Protein AF-A0A9P4SG68-F1 (afdb_monomer)

pLDDT: mean 75.26, std 18.08, range [34.88, 97.06]

InterPro domains:
  IPR011047 Quinoprotein alcohol dehydrogenase-like superfamily [SSF50998] (12-124)

Solvent-accessible surface area (backbone atoms only — not comparable to full-atom values): 9051 Å² total; per-residue (Å²): 120,71,68,62,58,51,53,52,52,52,51,50,53,52,53,51,50,58,58,58,70,62,64,68,50,87,80,75,53,98,64,52,94,26,97,81,53,73,71,63,69,83,83,87,82,89,75,52,69,74,47,64,78,33,91,80,53,70,86,89,66,86,83,87,73,60,96,84,54,46,66,62,55,80,71,44,77,46,70,45,97,88,68,53,45,36,32,41,43,51,35,58,51,31,36,41,35,36,25,36,62,87,73,60,44,80,76,47,73,44,79,79,48,79,55,66,66,61,86,78,42,97,52,62,89,46,64,88,76,51,73,67,82,59,99,79,85,73,136

Radius of gyration: 23.52 Å; Cα contacts (8 Å, |Δi|>4): 127; chains: 1; bounding box: 44×77×43 Å

Nearest PDB structures (foldseek):
  5wg6-assembly2_D  TM=7.914E-01  e=1.145E-01  Homo sapiens
  5h3u-assembly2_B  TM=9.345E-01  e=4.536E-01  Homo sapiens
  6n8p-assembly1_A  TM=8.217E-01  e=6.202E-01  Homo sapiens
  6n8s-assembly1_A  TM=7.152E-01  e=6.202E-01  Homo sapiens
  7adp-assembly1_A  TM=6.725E-01  e=7.965E-01  Homo sapiens

Foldseek 3Di:
DVVVVVVVVVVVVVVVVVVVVCPCPPVVDPADPDPVNPVDPDDDPVDDPVCVPDPNDDDQDDDDDDPPKDFLDDWDWDQDPVRFIWIWTQILQQKIFIAGPRRRHTPDMDRPDGRDDLVPAPCVPCPVPDRPPDPDDDD

Secondary structure (DSSP, 8-state):
-HHHHHHHHHHHHHHHHHHHHTTS-GGGS---SSTT-SS---S--S--HHHHTSTT----------TT----SPPEEEE-TTS-EEEEEE-TTSEEEEEETTT--EEEEEE-SSPP-GGG-TTTTTTTT--TTS--S--

Sequence (139 aa):
MAPLLSLISQALALAALVRGAASTSLSDSWRDADVGQSGYVGGGHGLDPAVVDSAQFKELWASHFGKTEKHYAKPLVYTLSAGQQVLFLASTANIIRTIDAKTGELLNYRQVAEPFPLAEVYCTGIAEWVHQTTLGCIY

Mean predicted aligned error: 14.31 Å

Organism: NCBI:txid1346257

Structure (mmCIF, N/CA/C/O backbone):
data_AF-A0A9P4SG68-F1
#
_entry.id   AF-A0A9P4SG68-F1
#
loop_
_atom_site.group_PDB
_atom_site.id
_atom_site.type_symbol
_atom_site.label_atom_id
_atom_site.label_alt_id
_atom_site.label_comp_id
_atom_site.label_asym_id
_atom_site.label_entity_id
_atom_site.label_seq_id
_atom_site.pdbx_PDB_ins_code
_atom_site.Cartn_x
_atom_site.Cartn_y
_atom_site.Cartn_z
_atom_site.occupancy
_atom_site.B_iso_or_equiv
_atom_site.auth_seq_id
_atom_site.auth_comp_id
_atom_site.auth_asym_id
_atom_site.auth_atom_id
_atom_site.pdbx_PDB_model_num
ATOM 1 N N . MET A 1 1 ? 5.317 63.977 -16.754 1.00 57.62 1 MET A N 1
ATOM 2 C CA . MET A 1 1 ? 4.245 62.953 -16.663 1.00 57.62 1 MET A CA 1
ATOM 3 C C . MET A 1 1 ? 4.709 61.535 -17.021 1.00 57.62 1 MET A C 1
ATOM 5 O O . MET A 1 1 ? 4.209 60.603 -16.412 1.00 57.62 1 MET A O 1
ATOM 9 N N . ALA A 1 2 ? 5.696 61.344 -17.909 1.00 57.84 2 ALA A N 1
ATOM 10 C CA . ALA A 1 2 ? 6.239 60.021 -18.264 1.00 57.84 2 ALA A CA 1
ATOM 11 C C . ALA A 1 2 ? 6.877 59.166 -17.128 1.00 57.84 2 ALA A C 1
ATOM 13 O O . ALA A 1 2 ? 6.702 57.949 -17.163 1.00 57.84 2 ALA A O 1
ATOM 14 N N . PRO A 1 3 ? 7.573 59.717 -16.106 1.00 62.84 3 PRO A N 1
ATOM 15 C CA . PRO A 1 3 ? 8.258 58.868 -15.122 1.00 62.84 3 PRO A CA 1
ATOM 16 C C . PRO A 1 3 ? 7.300 58.218 -14.111 1.00 62.84 3 PRO A C 1
ATOM 18 O O . PRO A 1 3 ? 7.554 57.110 -13.653 1.00 62.84 3 PRO A O 1
ATOM 21 N N . LEU A 1 4 ? 6.164 58.860 -13.810 1.00 63.41 4 LEU A N 1
ATOM 22 C CA . LEU A 1 4 ? 5.191 58.348 -12.838 1.00 63.41 4 LEU A CA 1
ATOM 23 C C . LEU A 1 4 ? 4.459 57.098 -13.364 1.00 63.41 4 LEU A C 1
ATOM 25 O O . LEU A 1 4 ? 4.262 56.136 -12.631 1.00 63.41 4 LEU A O 1
ATOM 29 N N . LEU A 1 5 ? 4.122 57.085 -14.659 1.00 65.06 5 LEU A N 1
ATOM 30 C CA . LEU A 1 5 ? 3.483 55.948 -15.336 1.00 65.06 5 LEU A CA 1
ATOM 31 C C . LEU A 1 5 ? 4.418 54.729 -15.448 1.00 65.06 5 LEU A C 1
ATOM 33 O O . LEU A 1 5 ? 3.962 53.587 -15.362 1.00 65.06 5 LEU A O 1
ATOM 37 N N . SER A 1 6 ? 5.727 54.969 -15.584 1.00 71.31 6 SER A N 1
ATOM 38 C CA . SER A 1 6 ? 6.750 53.916 -15.594 1.00 71.31 6 SER A CA 1
ATOM 39 C C . SER A 1 6 ? 6.894 53.242 -14.225 1.00 71.31 6 SER A C 1
ATOM 41 O O . SER A 1 6 ? 6.904 52.013 -14.153 1.00 71.31 6 SER A O 1
ATOM 43 N N . LEU A 1 7 ? 6.915 54.015 -13.130 1.00 72.38 7 LEU A N 1
ATOM 44 C CA . LEU A 1 7 ? 6.954 53.452 -11.774 1.00 72.38 7 LEU A CA 1
ATOM 45 C C . LEU A 1 7 ? 5.706 52.623 -11.447 1.00 72.38 7 LEU A C 1
ATOM 47 O O . LEU A 1 7 ? 5.826 51.550 -10.861 1.00 72.38 7 LEU A O 1
ATOM 51 N N . ILE A 1 8 ? 4.519 53.084 -11.852 1.00 75.12 8 ILE A N 1
ATOM 52 C CA . ILE A 1 8 ? 3.264 52.350 -11.618 1.00 75.12 8 ILE A CA 1
ATOM 53 C C . ILE A 1 8 ? 3.263 51.019 -12.381 1.00 75.12 8 ILE A C 1
ATOM 55 O O . ILE A 1 8 ? 2.876 49.993 -11.824 1.00 75.12 8 ILE A O 1
ATOM 59 N N . SER A 1 9 ? 3.751 51.010 -13.625 1.00 72.00 9 SER A N 1
ATOM 60 C CA . SER A 1 9 ? 3.835 49.791 -14.441 1.00 72.00 9 SER A CA 1
ATOM 61 C C . SER A 1 9 ? 4.833 48.779 -13.866 1.00 72.00 9 SER A C 1
ATOM 63 O O . SER A 1 9 ? 4.540 47.586 -13.813 1.00 72.00 9 SER A O 1
ATOM 65 N N . GLN A 1 10 ? 5.983 49.249 -13.368 1.00 72.19 10 GLN A N 1
ATOM 66 C CA . GLN A 1 10 ? 6.975 48.403 -12.695 1.00 72.19 10 GLN A CA 1
ATOM 67 C C . GLN A 1 10 ? 6.450 47.845 -11.363 1.00 72.19 10 GLN A C 1
ATOM 69 O O . GLN A 1 10 ? 6.659 46.669 -11.067 1.00 72.19 10 GLN A O 1
ATOM 74 N N . ALA A 1 11 ? 5.712 48.645 -10.589 1.00 72.62 11 ALA A N 1
ATOM 75 C CA . ALA A 1 11 ? 5.085 48.198 -9.347 1.00 72.62 11 ALA A CA 1
ATOM 76 C C . ALA A 1 11 ? 3.992 47.144 -9.594 1.00 72.62 11 ALA A C 1
ATOM 78 O O . ALA A 1 11 ? 3.916 46.155 -8.864 1.00 72.62 11 ALA A O 1
ATOM 79 N N . LEU A 1 12 ? 3.180 47.309 -10.646 1.00 71.38 12 LEU A N 1
ATOM 80 C CA . LEU A 1 12 ? 2.180 46.312 -11.042 1.00 71.38 12 LEU A CA 1
ATOM 81 C C . LEU A 1 12 ? 2.826 45.005 -11.515 1.00 71.38 12 LEU A C 1
ATOM 83 O O . LEU A 1 12 ? 2.364 43.930 -11.134 1.00 71.38 12 LEU A O 1
ATOM 87 N N . ALA A 1 13 ? 3.904 45.085 -12.300 1.00 67.62 13 ALA A N 1
ATOM 88 C CA . ALA A 1 13 ? 4.647 43.912 -12.754 1.00 67.62 13 ALA A CA 1
ATOM 89 C C . ALA A 1 13 ? 5.265 43.138 -11.576 1.00 67.62 13 ALA A C 1
ATOM 91 O O . ALA A 1 13 ? 5.167 41.913 -11.523 1.00 67.62 13 ALA A O 1
ATOM 92 N N . LEU A 1 14 ? 5.824 43.846 -10.589 1.00 67.06 14 LEU A N 1
ATOM 93 C CA . LEU A 1 14 ? 6.382 43.233 -9.384 1.00 67.06 14 LEU A CA 1
ATOM 94 C C . LEU A 1 14 ? 5.290 42.603 -8.503 1.00 67.06 14 LEU A C 1
ATOM 96 O O . LEU A 1 14 ? 5.452 41.483 -8.024 1.00 67.06 14 LEU A O 1
ATOM 100 N N . ALA A 1 15 ? 4.143 43.271 -8.342 1.00 64.31 15 ALA A N 1
ATOM 101 C CA . ALA A 1 15 ? 3.002 42.734 -7.599 1.00 64.31 15 ALA A CA 1
ATOM 102 C C . ALA A 1 15 ? 2.386 41.490 -8.269 1.00 64.31 15 ALA A C 1
ATOM 104 O O . ALA A 1 15 ? 1.953 40.567 -7.575 1.00 64.31 15 ALA A O 1
ATOM 105 N N . ALA A 1 16 ? 2.370 41.434 -9.605 1.00 60.91 16 ALA A N 1
ATOM 106 C CA . A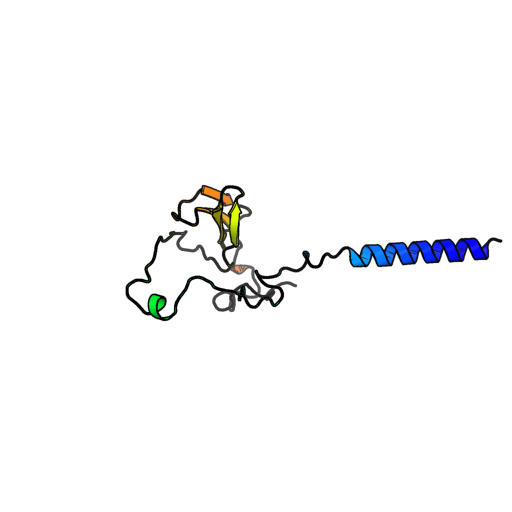LA A 1 16 ? 1.941 40.256 -10.358 1.00 60.91 16 ALA A CA 1
ATOM 107 C C . ALA A 1 16 ? 2.923 39.080 -10.194 1.00 60.91 16 ALA A C 1
ATOM 109 O O . ALA A 1 16 ? 2.486 37.943 -10.018 1.00 60.91 16 ALA A O 1
ATOM 110 N N . LEU A 1 17 ? 4.233 39.351 -10.164 1.00 59.09 17 LEU A N 1
ATOM 111 C CA . LEU A 1 17 ? 5.270 38.335 -9.957 1.00 59.09 17 LEU A CA 1
ATOM 112 C C . LEU A 1 17 ? 5.212 37.724 -8.545 1.00 59.09 17 LEU A C 1
ATOM 114 O O . LEU A 1 17 ? 5.303 36.508 -8.390 1.00 59.09 17 LEU A O 1
ATOM 118 N N . VAL A 1 18 ? 4.974 38.549 -7.518 1.00 60.00 18 VAL A N 1
ATOM 119 C CA . VAL A 1 18 ? 4.816 38.098 -6.121 1.00 60.00 18 VAL A CA 1
ATOM 120 C C . VAL A 1 18 ? 3.557 37.240 -5.938 1.00 60.00 18 VAL A C 1
ATOM 122 O O . VAL A 1 18 ? 3.588 36.256 -5.202 1.00 60.00 18 VAL A O 1
ATOM 125 N N . ARG A 1 19 ? 2.459 37.550 -6.642 1.00 56.19 19 ARG A N 1
ATOM 126 C CA . ARG A 1 19 ? 1.242 36.714 -6.633 1.00 56.19 19 ARG A CA 1
ATOM 127 C C . ARG A 1 19 ? 1.421 35.390 -7.380 1.00 56.19 19 ARG A C 1
ATOM 129 O O . ARG A 1 19 ? 0.841 34.395 -6.962 1.00 56.19 19 ARG A O 1
ATOM 136 N N . GLY A 1 20 ? 2.233 35.360 -8.438 1.00 51.53 20 GLY A N 1
ATOM 137 C CA . GLY A 1 20 ? 2.589 34.126 -9.147 1.00 51.53 20 GLY A CA 1
ATOM 138 C C . GLY A 1 20 ? 3.473 33.193 -8.314 1.00 51.53 20 GLY A C 1
ATOM 139 O O . GLY A 1 20 ? 3.250 31.987 -8.305 1.00 51.53 20 GLY A O 1
ATOM 140 N N . ALA A 1 21 ? 4.418 33.735 -7.542 1.00 52.00 21 ALA A N 1
ATOM 141 C CA . ALA A 1 21 ? 5.287 32.947 -6.662 1.00 52.00 21 ALA A CA 1
ATOM 142 C C . ALA A 1 21 ? 4.548 32.297 -5.474 1.00 52.00 21 ALA A C 1
ATOM 144 O O . ALA A 1 21 ? 5.011 31.296 -4.940 1.00 52.00 21 ALA A O 1
ATOM 145 N N . ALA A 1 22 ? 3.386 32.832 -5.085 1.00 51.72 22 ALA A N 1
ATOM 146 C CA . ALA A 1 22 ? 2.519 32.259 -4.052 1.00 51.72 22 ALA A CA 1
ATOM 147 C C . ALA A 1 22 ? 1.532 31.200 -4.590 1.00 51.72 22 ALA A C 1
ATOM 149 O O . ALA A 1 22 ? 0.679 30.724 -3.843 1.00 51.72 22 ALA A O 1
ATOM 150 N N . SER A 1 23 ? 1.610 30.851 -5.882 1.00 46.16 23 SER A N 1
ATOM 151 C CA . SER A 1 23 ? 0.738 29.841 -6.500 1.00 46.16 23 SER A CA 1
ATOM 152 C C . SER A 1 23 ? 1.181 28.395 -6.260 1.00 46.16 23 SER A C 1
ATOM 154 O O . SER A 1 23 ? 0.467 27.480 -6.660 1.00 46.16 23 SER A O 1
ATOM 156 N N . THR A 1 24 ? 2.298 28.165 -5.563 1.00 47.94 24 THR A N 1
ATOM 157 C CA . THR A 1 24 ? 2.595 26.844 -5.006 1.00 47.94 24 THR A CA 1
ATOM 158 C C . THR A 1 24 ? 1.724 26.653 -3.772 1.00 47.94 24 THR A C 1
ATOM 160 O O . THR A 1 24 ? 1.985 27.161 -2.680 1.00 47.94 24 THR A O 1
ATOM 163 N N . SER A 1 25 ? 0.601 25.972 -3.967 1.00 49.88 25 SER A N 1
ATOM 164 C CA . SER A 1 25 ? -0.299 25.655 -2.870 1.00 49.88 25 SER A CA 1
ATOM 165 C C . SER A 1 25 ? 0.449 24.796 -1.840 1.00 49.88 25 SER A C 1
ATOM 167 O O . SER A 1 25 ? 1.303 23.991 -2.202 1.00 49.88 25 SER A O 1
ATOM 169 N N . LEU A 1 26 ? 0.132 24.898 -0.542 1.00 49.44 26 LEU A N 1
ATOM 170 C CA . LEU A 1 26 ? 0.673 23.958 0.462 1.00 49.44 26 LEU A CA 1
ATOM 171 C C . LEU A 1 26 ? 0.378 22.484 0.095 1.00 49.44 26 LEU A C 1
ATOM 173 O O . LEU A 1 26 ? 1.048 21.575 0.580 1.00 49.44 26 LEU A O 1
ATOM 177 N N . SER A 1 27 ? -0.613 22.255 -0.770 1.00 49.94 27 SER A N 1
ATOM 178 C CA . SER A 1 27 ? -0.966 20.981 -1.401 1.00 49.94 27 SER A CA 1
ATOM 179 C C . SER A 1 27 ? -0.001 20.486 -2.493 1.00 49.94 27 SER A C 1
ATOM 181 O O . SER A 1 27 ? -0.106 19.320 -2.849 1.00 49.94 27 SER A O 1
ATOM 183 N N . ASP A 1 28 ? 0.955 21.290 -2.972 1.00 45.12 28 ASP A N 1
ATOM 184 C CA . ASP A 1 28 ? 1.951 20.892 -3.993 1.00 45.12 28 ASP A CA 1
ATOM 185 C C . ASP A 1 28 ? 3.252 20.316 -3.408 1.00 45.12 28 ASP A C 1
ATOM 187 O O . ASP A 1 28 ? 4.235 20.109 -4.118 1.00 45.12 28 ASP A O 1
ATOM 191 N N . SER A 1 29 ? 3.279 20.025 -2.106 1.00 54.81 29 SER A N 1
ATOM 192 C CA . SER A 1 29 ? 4.333 19.195 -1.518 1.00 54.81 29 SER A CA 1
ATOM 193 C C . SER A 1 29 ? 3.835 17.757 -1.396 1.00 54.81 29 SER A C 1
ATOM 195 O O . SER A 1 29 ? 2.717 17.530 -0.930 1.00 54.81 29 SER A O 1
ATOM 197 N N . TRP A 1 30 ? 4.661 16.788 -1.809 1.00 54.91 30 TRP A N 1
ATOM 198 C CA . TRP A 1 30 ? 4.432 15.357 -1.584 1.00 54.91 30 TRP A CA 1
ATOM 199 C C . TRP A 1 30 ? 4.407 15.088 -0.077 1.00 54.91 30 TRP A C 1
ATOM 201 O O . TRP A 1 30 ? 5.429 14.791 0.537 1.00 54.91 30 TRP A O 1
ATOM 211 N N . ARG A 1 31 ? 3.252 15.283 0.552 1.00 58.31 31 ARG A N 1
ATOM 212 C CA . ARG A 1 31 ? 3.069 15.084 1.986 1.00 58.31 31 ARG A CA 1
ATOM 213 C C . ARG A 1 31 ? 2.465 13.724 2.234 1.00 58.31 31 ARG A C 1
ATOM 215 O O . ARG A 1 31 ? 1.683 13.221 1.431 1.00 58.31 31 ARG A O 1
ATOM 222 N N . ASP A 1 32 ? 2.866 13.148 3.356 1.00 63.47 32 ASP A N 1
ATOM 223 C CA . ASP A 1 32 ? 2.182 11.984 3.865 1.00 63.47 32 ASP A CA 1
ATOM 224 C C . ASP A 1 32 ? 0.794 12.377 4.421 1.00 63.47 32 ASP A C 1
ATOM 226 O O . ASP A 1 32 ? 0.375 13.532 4.324 1.00 63.47 32 ASP A O 1
ATOM 230 N N . ALA A 1 33 ? 0.066 11.425 5.002 1.00 66.69 33 ALA A N 1
ATOM 231 C CA . ALA A 1 33 ? -1.281 11.615 5.538 1.00 66.69 33 ALA A CA 1
ATOM 232 C C . ALA A 1 33 ? -1.405 12.727 6.608 1.00 66.69 33 ALA A C 1
ATOM 234 O O . ALA A 1 33 ? -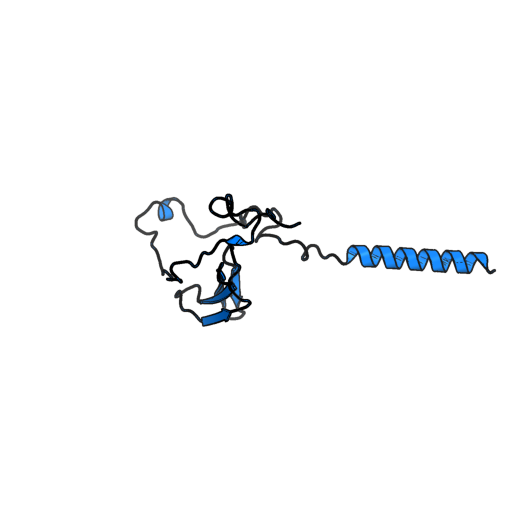2.521 13.151 6.905 1.00 66.69 33 ALA A O 1
ATOM 235 N N . ASP A 1 34 ? -0.297 13.211 7.179 1.00 68.56 34 ASP A N 1
ATOM 236 C CA . ASP A 1 34 ? -0.249 14.275 8.182 1.00 68.56 34 ASP A CA 1
ATOM 237 C C . ASP A 1 34 ? 0.731 15.407 7.815 1.00 68.56 34 ASP A C 1
ATOM 239 O O . ASP A 1 34 ? 1.698 15.226 7.073 1.00 68.56 34 ASP A O 1
ATOM 243 N N . VAL A 1 35 ? 0.498 16.600 8.380 1.00 68.81 35 VAL A N 1
ATOM 244 C CA . VAL A 1 35 ? 1.316 17.807 8.133 1.00 68.81 35 VAL A CA 1
ATOM 245 C C . VAL A 1 35 ? 2.787 17.596 8.505 1.00 68.81 35 VAL A C 1
ATOM 247 O O . VAL A 1 35 ? 3.656 18.183 7.863 1.00 68.81 35 VAL A O 1
ATOM 250 N N . GLY A 1 36 ? 3.065 16.769 9.517 1.00 73.44 36 GLY A N 1
ATOM 251 C CA . GLY A 1 36 ? 4.419 16.458 9.968 1.00 73.44 36 GLY A CA 1
ATOM 252 C C . GLY A 1 36 ? 5.108 15.345 9.177 1.00 73.44 36 GLY A C 1
ATOM 253 O O . GLY A 1 36 ? 6.267 15.064 9.464 1.00 73.44 36 GLY A O 1
ATOM 254 N N . GLN A 1 37 ? 4.422 14.714 8.213 1.00 74.06 37 GLN A N 1
ATOM 255 C CA . GLN A 1 37 ? 4.883 13.517 7.496 1.00 74.06 37 GLN A CA 1
ATOM 256 C C . GLN A 1 37 ? 5.337 12.379 8.429 1.00 74.06 37 GLN A C 1
ATOM 258 O O . GLN A 1 37 ? 6.224 11.594 8.099 1.00 74.06 37 GLN A O 1
ATOM 263 N N . SER A 1 38 ? 4.756 12.304 9.620 1.00 76.88 38 SER A N 1
ATOM 264 C CA . SER A 1 38 ? 5.108 11.303 10.626 1.00 76.88 38 SER A CA 1
ATOM 265 C C . SER A 1 38 ? 4.483 9.937 10.341 1.00 76.88 38 SER A C 1
ATOM 267 O O . SER A 1 38 ? 4.876 8.938 10.942 1.00 76.88 38 SER A O 1
ATOM 269 N N . GLY A 1 39 ? 3.468 9.892 9.475 1.00 74.25 39 GLY A N 1
ATOM 270 C CA . GLY A 1 39 ? 2.594 8.736 9.307 1.00 74.25 39 GLY A CA 1
ATOM 271 C C . GLY A 1 39 ? 1.630 8.547 10.484 1.00 74.25 39 GLY A C 1
ATOM 272 O O . GLY A 1 39 ? 0.785 7.652 10.439 1.00 74.25 39 GLY A O 1
ATOM 273 N N . TYR A 1 40 ? 1.718 9.392 11.518 1.00 73.44 40 TYR A N 1
ATOM 274 C CA . TYR A 1 40 ? 0.806 9.414 12.649 1.00 73.44 40 TYR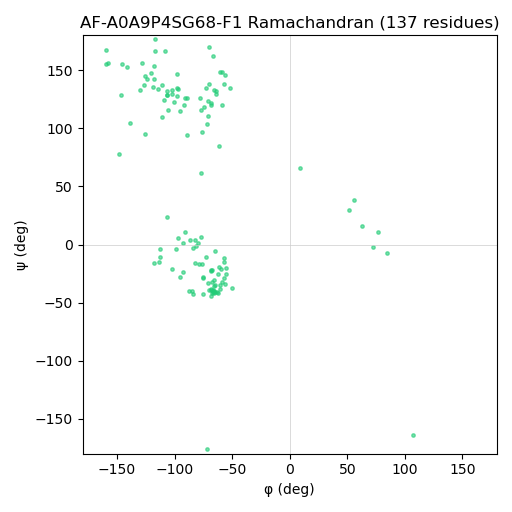 A CA 1
ATOM 275 C C . TYR A 1 40 ? -0.360 10.348 12.332 1.00 73.44 40 TYR A C 1
ATOM 277 O O . TYR A 1 40 ? -0.320 11.562 12.539 1.00 73.44 40 TYR A O 1
ATOM 285 N N . VAL A 1 41 ? -1.436 9.759 11.824 1.00 70.25 41 VAL A N 1
ATOM 286 C CA . VAL A 1 41 ? -2.743 10.414 11.855 1.00 70.25 41 VAL A CA 1
ATOM 287 C C . VAL A 1 41 ? -3.132 10.448 13.333 1.00 70.25 41 VAL A C 1
ATOM 289 O O . VAL A 1 41 ? -3.118 9.404 13.952 1.00 70.25 41 VAL A O 1
ATOM 292 N N . GLY A 1 42 ? -3.386 11.600 13.953 1.00 72.19 42 GLY A N 1
ATOM 293 C CA . GLY A 1 42 ? -3.796 11.630 15.365 1.00 72.19 42 GLY A CA 1
ATOM 294 C C . GLY A 1 42 ? -5.210 11.072 15.592 1.00 72.19 42 GLY A C 1
ATOM 295 O O . GLY A 1 42 ? -5.978 10.890 14.648 1.00 72.19 42 GLY A O 1
ATOM 296 N N . GLY A 1 43 ? -5.590 10.875 16.858 1.00 72.88 43 GLY A N 1
ATOM 297 C CA . GLY A 1 43 ? -6.939 10.450 17.253 1.00 72.88 43 GLY A CA 1
ATOM 298 C C . GLY A 1 43 ? -7.015 8.995 17.723 1.00 72.88 43 GLY A C 1
ATOM 299 O O . GLY A 1 43 ? -6.014 8.395 18.098 1.00 72.88 43 GLY A O 1
ATOM 300 N N . GLY A 1 44 ? -8.230 8.445 17.783 1.00 75.06 44 GLY A N 1
ATOM 301 C CA . GLY A 1 44 ? -8.455 7.037 18.116 1.00 75.06 44 GLY A CA 1
ATOM 302 C C . GLY A 1 44 ? -8.493 6.183 16.851 1.00 75.06 44 GLY A C 1
ATOM 303 O O . GLY A 1 44 ? -9.355 6.394 16.004 1.00 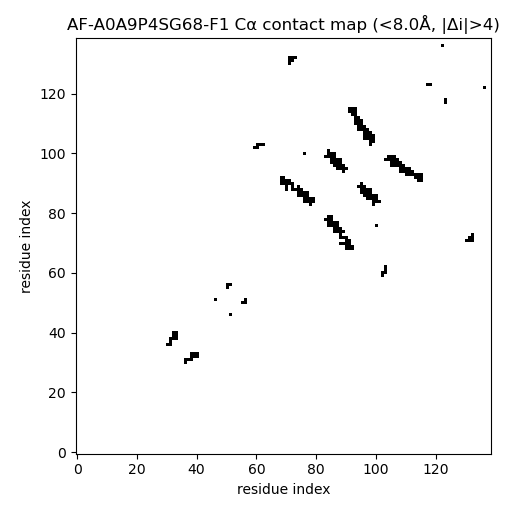75.06 44 GLY A O 1
ATOM 304 N N . HIS A 1 45 ? -7.595 5.203 16.737 1.00 72.81 45 HIS A N 1
ATOM 305 C CA . HIS A 1 45 ? -7.482 4.338 15.548 1.00 72.81 45 HIS A CA 1
ATOM 306 C C . HIS A 1 45 ? -8.212 3.000 15.676 1.00 72.81 45 HIS A C 1
ATOM 308 O O . HIS A 1 45 ? -8.087 2.151 14.801 1.00 72.81 45 HIS A O 1
ATOM 314 N N . GLY A 1 46 ? -8.953 2.789 16.770 1.00 74.69 46 GLY A N 1
ATOM 315 C CA . GLY A 1 46 ? -9.666 1.531 17.015 1.00 74.69 46 GLY A CA 1
ATOM 316 C C . GLY A 1 46 ? -8.751 0.306 17.147 1.00 74.69 46 GLY A C 1
ATOM 317 O O . GLY A 1 46 ? -9.236 -0.816 17.052 1.00 74.69 46 GLY A O 1
ATOM 318 N N . LEU A 1 47 ? -7.446 0.517 17.355 1.00 83.44 47 LEU A N 1
ATOM 319 C CA . LEU A 1 47 ? -6.451 -0.523 17.589 1.00 83.44 47 LEU A CA 1
ATOM 320 C C . LEU A 1 47 ? -5.968 -0.426 19.037 1.00 83.44 47 LEU A C 1
ATOM 322 O O . LEU A 1 47 ? -5.298 0.533 19.415 1.00 83.44 47 LEU A O 1
ATOM 326 N N . ASP A 1 48 ? -6.350 -1.414 19.839 1.00 88.19 48 ASP A N 1
ATOM 327 C CA . ASP A 1 48 ? -5.885 -1.602 21.212 1.00 88.19 48 ASP A CA 1
ATOM 328 C C . ASP A 1 48 ? -4.639 -2.509 21.191 1.00 88.19 48 ASP A C 1
ATOM 330 O O . ASP A 1 48 ? -4.723 -3.609 20.632 1.00 88.19 48 ASP A O 1
ATOM 334 N N . PRO A 1 49 ? -3.498 -2.102 21.785 1.00 89.56 49 PRO A N 1
ATOM 335 C CA . PRO A 1 49 ? -2.310 -2.949 21.887 1.00 89.56 49 PRO A CA 1
ATOM 336 C C . PRO A 1 49 ? -2.595 -4.346 22.450 1.00 89.56 49 PRO A C 1
ATOM 338 O O . PRO A 1 49 ? -2.059 -5.327 21.943 1.00 89.56 49 PRO A O 1
ATOM 341 N N . ALA A 1 50 ? -3.504 -4.468 23.424 1.00 92.31 50 ALA A N 1
ATOM 342 C CA . ALA A 1 50 ? -3.866 -5.762 23.997 1.00 92.31 50 ALA A CA 1
ATOM 343 C C . ALA A 1 50 ? -4.573 -6.682 22.985 1.00 92.31 50 ALA A C 1
ATOM 345 O O . ALA A 1 50 ? -4.439 -7.902 23.064 1.00 92.31 50 ALA A O 1
ATOM 346 N N . VAL A 1 51 ? -5.310 -6.115 22.022 1.00 91.06 51 VAL A N 1
ATOM 347 C CA . VAL A 1 51 ? -5.936 -6.874 20.928 1.00 9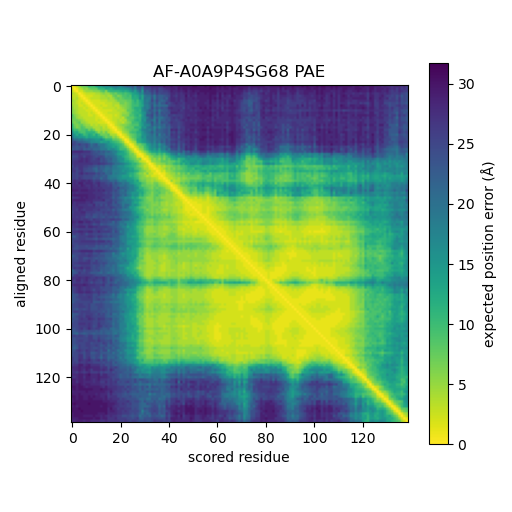1.06 51 VAL A CA 1
ATOM 348 C C . VAL A 1 51 ? -4.887 -7.290 19.903 1.00 91.06 51 VAL A C 1
ATOM 350 O O . VAL A 1 51 ? -4.915 -8.440 19.463 1.00 91.06 51 VAL A O 1
ATOM 353 N N . VAL A 1 52 ? -3.960 -6.390 19.554 1.00 90.44 52 VAL A N 1
ATOM 354 C CA . VAL A 1 52 ? -2.863 -6.658 18.604 1.00 90.44 52 VAL A CA 1
ATOM 355 C C . VAL A 1 52 ? -1.953 -7.787 19.102 1.00 90.44 52 VAL A C 1
ATOM 357 O O . VAL A 1 52 ? -1.578 -8.648 18.311 1.00 90.44 52 VAL A O 1
ATOM 360 N N . ASP A 1 53 ? -1.685 -7.846 20.409 1.00 93.38 53 ASP A N 1
ATOM 361 C CA . ASP A 1 53 ? -0.869 -8.895 21.044 1.00 93.38 53 ASP A CA 1
ATOM 362 C C . ASP A 1 53 ? -1.630 -10.216 21.284 1.00 93.38 53 ASP A C 1
ATOM 364 O O . ASP A 1 53 ? -1.089 -11.173 21.845 1.00 93.38 53 ASP A O 1
ATOM 368 N N . SER A 1 54 ? -2.898 -10.294 20.876 1.00 94.12 54 SER A N 1
ATOM 369 C CA . SER A 1 54 ? -3.756 -11.456 21.103 1.00 94.12 54 SER A CA 1
ATOM 370 C C . SER A 1 54 ? -4.036 -12.244 19.824 1.00 94.12 54 SER A C 1
ATOM 372 O O . SER A 1 54 ? -3.902 -11.756 18.705 1.00 94.12 54 SER A O 1
ATOM 374 N N . ALA A 1 55 ? -4.573 -13.455 19.990 1.00 94.12 55 ALA A N 1
ATOM 375 C CA . ALA A 1 55 ? -5.063 -14.275 18.879 1.00 94.12 55 ALA A CA 1
ATOM 376 C C . ALA A 1 55 ? -6.275 -13.673 18.128 1.00 94.12 55 ALA A C 1
ATOM 378 O O . ALA A 1 55 ? -6.732 -14.247 17.140 1.00 94.12 55 ALA A O 1
ATOM 379 N N . GLN A 1 56 ? -6.839 -12.554 18.599 1.00 91.50 56 GLN A N 1
ATOM 380 C CA . GLN A 1 56 ? -7.923 -11.856 17.904 1.00 91.50 56 GLN A CA 1
ATOM 381 C C . GLN A 1 56 ? -7.416 -11.078 16.685 1.00 91.50 56 GLN A C 1
ATOM 383 O O . GLN A 1 56 ? -8.175 -10.894 15.729 1.00 91.50 56 GLN A O 1
ATOM 388 N N . PHE A 1 57 ? -6.154 -10.639 16.700 1.00 93.62 57 PHE A N 1
ATOM 389 C CA . PHE A 1 57 ? -5.536 -9.972 15.564 1.00 93.62 57 PHE A CA 1
ATOM 390 C C . PHE A 1 57 ? -5.160 -11.006 14.502 1.00 93.62 57 PHE A C 1
ATOM 392 O O . PHE A 1 57 ? -4.355 -11.906 14.732 1.00 93.62 57 PHE A O 1
ATOM 399 N N . LYS A 1 58 ? -5.794 -10.906 13.333 1.00 93.69 58 LYS A N 1
ATOM 400 C CA . LYS A 1 58 ? -5.669 -11.885 12.252 1.00 93.69 58 LYS A CA 1
ATOM 401 C C . LYS A 1 58 ? -5.630 -11.204 10.896 1.00 93.69 58 LYS A C 1
ATOM 403 O O . LYS A 1 58 ? -6.224 -10.143 10.705 1.00 93.69 58 LYS A O 1
ATOM 408 N N . GLU A 1 59 ? -4.982 -11.863 9.946 1.00 94.06 59 GLU A N 1
ATOM 409 C CA . GLU A 1 59 ? -5.035 -11.471 8.544 1.00 94.06 59 GLU A CA 1
ATOM 410 C C . GLU A 1 59 ? -6.470 -11.615 8.014 1.00 94.06 59 GLU A C 1
ATOM 412 O O . GLU A 1 59 ? -7.122 -12.643 8.218 1.00 94.06 59 GLU A O 1
ATOM 417 N N . LEU A 1 60 ? -6.981 -10.563 7.370 1.00 93.81 60 LEU A N 1
ATOM 418 C CA . LEU A 1 60 ? -8.310 -10.579 6.751 1.00 93.81 60 LEU A CA 1
ATOM 419 C C . LEU A 1 60 ? -8.255 -11.104 5.315 1.00 93.81 60 LEU A C 1
ATOM 421 O O . LEU A 1 60 ? -9.143 -11.847 4.902 1.00 93.81 60 LEU A O 1
ATOM 425 N N . TRP A 1 61 ? -7.222 -10.714 4.572 1.00 96.44 61 TRP A N 1
ATOM 426 C CA . TRP A 1 61 ? -6.969 -11.140 3.204 1.00 96.44 61 TRP A CA 1
ATOM 427 C C . TRP A 1 61 ? -5.493 -10.931 2.851 1.00 96.44 61 TRP A C 1
ATOM 429 O O . TRP A 1 61 ? -4.829 -10.051 3.403 1.00 96.44 61 TRP A O 1
ATOM 439 N N . ALA A 1 62 ? -5.011 -11.707 1.880 1.00 94.19 62 ALA A N 1
ATOM 440 C CA . ALA A 1 62 ? -3.705 -11.544 1.257 1.00 94.19 62 ALA A CA 1
ATOM 441 C C . ALA A 1 62 ? -3.855 -11.437 -0.262 1.00 94.19 62 ALA A C 1
ATOM 443 O O . ALA A 1 62 ? -4.705 -12.083 -0.873 1.00 94.19 62 ALA A O 1
ATOM 444 N N . SER A 1 63 ? -3.004 -10.618 -0.875 1.00 90.38 63 SER A N 1
ATOM 445 C CA . SER A 1 63 ? -2.884 -10.501 -2.328 1.00 90.38 63 SER A CA 1
ATOM 446 C C . SER A 1 63 ? -1.551 -11.078 -2.786 1.00 90.38 63 SER A C 1
ATOM 448 O O . SER A 1 63 ? -0.511 -10.821 -2.178 1.00 90.38 63 SER A O 1
ATOM 450 N N . HIS A 1 64 ? -1.571 -11.831 -3.883 1.00 90.31 64 HIS A N 1
ATOM 451 C CA . HIS A 1 64 ? -0.369 -12.401 -4.486 1.00 90.31 64 HIS A CA 1
ATOM 452 C C . HIS A 1 64 ? -0.020 -11.657 -5.775 1.00 90.31 64 HIS A C 1
ATOM 454 O O . HIS A 1 64 ? -0.873 -11.442 -6.634 1.00 90.31 64 HIS A O 1
ATOM 460 N N . PHE A 1 65 ? 1.252 -11.287 -5.911 1.00 90.38 65 PHE A N 1
ATOM 461 C CA . PHE A 1 65 ? 1.778 -10.522 -7.042 1.00 90.38 65 PHE A CA 1
ATOM 462 C C . PHE A 1 65 ? 2.824 -11.325 -7.821 1.00 90.38 65 PHE A C 1
ATOM 464 O O . PHE A 1 65 ? 3.172 -12.449 -7.443 1.00 90.38 65 PHE A O 1
ATOM 471 N N . GLY A 1 66 ? 3.329 -10.763 -8.922 1.00 87.50 66 GLY A N 1
ATOM 472 C CA . GLY A 1 66 ? 4.394 -11.399 -9.696 1.00 87.50 66 GLY A CA 1
ATOM 473 C C . GLY A 1 66 ? 5.625 -11.702 -8.831 1.00 87.50 66 GLY A C 1
ATOM 474 O O . GLY A 1 66 ? 5.965 -10.944 -7.928 1.00 87.50 66 GLY A O 1
ATOM 475 N N . LYS A 1 67 ? 6.337 -12.802 -9.113 1.00 88.06 67 LYS A N 1
ATOM 476 C CA . LYS A 1 67 ? 7.481 -13.261 -8.289 1.00 88.06 67 LYS A CA 1
ATOM 477 C C . LYS A 1 67 ? 8.583 -12.206 -8.112 1.00 88.06 67 LYS A C 1
ATOM 479 O O . LYS A 1 67 ? 9.240 -12.159 -7.075 1.00 88.06 67 LYS A O 1
ATOM 484 N N . THR A 1 68 ? 8.795 -11.384 -9.134 1.00 83.62 68 THR A N 1
ATOM 485 C CA . THR A 1 68 ? 9.794 -10.307 -9.163 1.00 83.62 68 THR A CA 1
ATOM 486 C C . THR A 1 68 ? 9.197 -8.933 -8.854 1.00 83.62 68 THR A C 1
ATOM 488 O O . THR A 1 68 ? 9.931 -7.953 -8.760 1.00 83.62 68 THR A O 1
ATOM 491 N N . GLU A 1 69 ? 7.879 -8.847 -8.676 1.00 86.88 69 GLU A N 1
ATOM 492 C CA . GLU A 1 69 ? 7.167 -7.601 -8.428 1.00 86.88 69 GLU A CA 1
ATOM 493 C C . GLU A 1 69 ? 7.336 -7.178 -6.964 1.00 86.88 69 GLU A C 1
ATOM 495 O O . GLU A 1 69 ? 7.055 -7.946 -6.041 1.00 86.88 69 GLU A O 1
ATOM 500 N N . LYS A 1 70 ? 7.806 -5.949 -6.741 1.00 86.25 70 LYS A N 1
ATOM 501 C CA . LYS A 1 70 ? 7.994 -5.367 -5.406 1.00 86.25 70 LYS A CA 1
ATOM 502 C C . LYS A 1 70 ? 7.103 -4.143 -5.239 1.00 86.25 70 LYS A C 1
ATOM 504 O O . LYS A 1 70 ? 6.752 -3.482 -6.213 1.00 86.25 70 LYS A O 1
ATOM 509 N N . HIS A 1 71 ? 6.743 -3.851 -3.995 1.00 86.94 71 HIS A N 1
ATOM 510 C CA . HIS A 1 71 ? 5.896 -2.722 -3.623 1.00 86.94 71 HIS A CA 1
ATOM 511 C C . HIS A 1 71 ? 6.642 -1.907 -2.567 1.00 86.94 71 HIS A C 1
ATOM 513 O O . HIS A 1 71 ? 6.632 -2.257 -1.392 1.00 86.94 71 HIS A O 1
ATOM 519 N N . TYR A 1 72 ? 7.346 -0.862 -3.004 1.00 81.62 72 TYR A N 1
ATOM 520 C CA . TYR A 1 72 ? 8.052 0.060 -2.103 1.00 81.62 72 TYR A CA 1
ATOM 521 C C . TYR A 1 72 ? 7.198 1.268 -1.722 1.00 81.62 72 TYR A C 1
ATOM 523 O O . TYR A 1 72 ? 7.437 1.904 -0.699 1.00 81.62 72 TYR A O 1
ATOM 531 N N . ALA A 1 73 ? 6.213 1.591 -2.561 1.00 82.12 73 ALA A N 1
ATOM 532 C CA . ALA A 1 73 ? 5.286 2.670 -2.300 1.00 82.12 73 ALA A CA 1
ATOM 533 C C . ALA A 1 73 ? 4.354 2.289 -1.150 1.00 82.12 73 ALA A C 1
ATOM 535 O O . ALA A 1 73 ? 3.827 1.173 -1.098 1.00 82.12 73 ALA A O 1
ATOM 536 N N . LYS A 1 74 ? 4.099 3.251 -0.264 1.00 84.19 74 LYS A N 1
ATOM 537 C CA . LYS A 1 74 ? 3.035 3.102 0.717 1.00 84.19 74 LYS A CA 1
ATOM 538 C C . LYS A 1 74 ? 1.682 3.026 -0.009 1.00 84.19 74 LYS A C 1
ATOM 540 O O . LYS A 1 74 ? 1.421 3.877 -0.862 1.00 84.19 74 LYS A O 1
ATOM 545 N N . PRO A 1 75 ? 0.816 2.053 0.320 1.00 89.12 75 PRO A N 1
ATOM 546 C CA . PRO A 1 75 ? -0.534 2.001 -0.224 1.00 89.12 75 PRO A CA 1
ATOM 547 C C . PRO A 1 75 ? -1.323 3.279 0.077 1.00 89.12 75 PRO A C 1
ATOM 549 O O . PRO A 1 75 ? -1.276 3.788 1.199 1.00 89.12 75 PRO A O 1
ATOM 552 N N . LEU A 1 76 ? -2.081 3.776 -0.901 1.00 89.81 76 LEU A N 1
ATOM 553 C CA . LEU A 1 76 ? -2.989 4.908 -0.697 1.00 89.81 76 LEU A CA 1
ATOM 554 C C . LEU A 1 76 ? -4.405 4.389 -0.470 1.00 89.81 76 LEU A C 1
ATOM 556 O O . LEU A 1 76 ? -4.919 3.619 -1.277 1.00 89.81 76 LEU A O 1
ATOM 560 N N . VAL A 1 77 ? -5.046 4.832 0.609 1.00 90.44 77 VAL A N 1
ATOM 561 C CA . VAL A 1 77 ? -6.443 4.498 0.910 1.00 90.44 77 VAL A CA 1
ATOM 562 C C . VAL A 1 77 ? -7.323 5.685 0.545 1.00 90.44 77 VAL A C 1
ATOM 564 O O . VAL A 1 77 ? -7.024 6.819 0.917 1.00 90.44 77 VAL A O 1
ATOM 567 N N . TYR A 1 78 ? -8.422 5.427 -0.157 1.00 89.56 78 TYR A N 1
ATOM 568 C CA . TYR A 1 78 ? -9.419 6.439 -0.485 1.00 89.56 78 TYR A CA 1
ATOM 569 C C . TYR A 1 78 ? -10.823 5.956 -0.135 1.00 89.56 78 TYR A C 1
ATOM 571 O O . TYR A 1 78 ? -11.209 4.841 -0.482 1.00 89.56 78 TYR A O 1
ATOM 579 N N . THR A 1 79 ? -11.597 6.814 0.527 1.00 92.06 79 THR A N 1
ATOM 580 C CA . THR A 1 79 ? -13.005 6.556 0.841 1.00 92.06 79 THR A CA 1
ATOM 581 C C . THR A 1 79 ? -13.878 7.205 -0.231 1.00 92.06 79 THR A C 1
ATOM 583 O O . THR A 1 79 ? -13.901 8.429 -0.361 1.00 92.06 79 THR A O 1
ATOM 586 N N . LEU A 1 80 ? -14.599 6.388 -0.998 1.00 91.75 80 LEU A N 1
ATOM 587 C CA . LEU A 1 80 ? -15.578 6.837 -1.987 1.00 91.75 80 LEU A CA 1
ATOM 588 C C . LEU A 1 80 ? -16.779 7.506 -1.300 1.00 91.75 80 LEU A C 1
ATOM 590 O O . LEU A 1 80 ? -17.048 7.279 -0.122 1.00 91.75 80 LEU A O 1
ATOM 594 N N . SER A 1 81 ? -17.565 8.280 -2.054 1.00 88.75 81 SER A N 1
ATOM 595 C CA . SER A 1 81 ? -18.755 8.980 -1.536 1.00 88.75 81 SER A CA 1
ATOM 596 C C . SER A 1 81 ? -19.791 8.053 -0.883 1.00 88.75 81 SER A C 1
ATOM 598 O O . SER A 1 81 ? -20.488 8.469 0.036 1.00 88.75 81 SER A O 1
ATOM 600 N N . ALA A 1 82 ? -19.862 6.792 -1.318 1.00 89.38 82 ALA A N 1
ATOM 601 C CA . ALA A 1 82 ? -20.729 5.761 -0.745 1.00 89.38 82 ALA A CA 1
ATOM 602 C C . ALA A 1 82 ? -20.146 5.070 0.510 1.00 89.38 82 ALA A C 1
ATOM 604 O O . ALA A 1 82 ? -20.732 4.115 1.011 1.00 89.38 82 ALA A O 1
ATOM 605 N N . GLY A 1 83 ? -18.983 5.508 1.005 1.00 89.62 83 GLY A N 1
ATOM 606 C CA . GLY A 1 83 ? -18.314 4.958 2.190 1.00 89.62 83 GLY A CA 1
ATOM 607 C C . GLY A 1 83 ? -17.442 3.724 1.931 1.00 89.62 83 GLY A C 1
ATOM 608 O O . GLY A 1 83 ? -16.716 3.297 2.826 1.00 89.62 83 GLY A O 1
ATOM 609 N N . GLN A 1 84 ? -17.467 3.164 0.719 1.00 93.44 84 GLN A N 1
ATOM 610 C CA . GLN A 1 84 ? -16.551 2.095 0.322 1.00 93.44 84 GLN A CA 1
ATOM 611 C C . GLN A 1 84 ? -15.113 2.620 0.292 1.00 93.44 84 GLN A C 1
ATOM 613 O O . GLN A 1 84 ? -14.841 3.676 -0.279 1.00 93.44 84 GLN A O 1
ATOM 618 N N . GLN A 1 85 ? -14.194 1.863 0.884 1.00 94.81 85 GLN A N 1
ATOM 619 C CA . GLN A 1 85 ? -12.770 2.165 0.849 1.00 94.81 85 GLN A CA 1
ATOM 620 C C . GLN A 1 85 ? -12.078 1.345 -0.230 1.00 94.81 85 GLN A C 1
ATOM 622 O O . GLN A 1 85 ? -12.292 0.138 -0.347 1.00 94.81 85 GLN A O 1
ATOM 627 N N . VAL A 1 86 ? -11.223 2.010 -0.995 1.00 96.62 86 VAL A N 1
ATOM 628 C CA . VAL A 1 86 ? -10.376 1.384 -2.004 1.00 96.62 86 VAL A CA 1
ATOM 629 C C . VAL A 1 86 ? -8.912 1.634 -1.686 1.00 96.62 86 VAL A C 1
ATOM 631 O O . VAL A 1 86 ? -8.541 2.678 -1.144 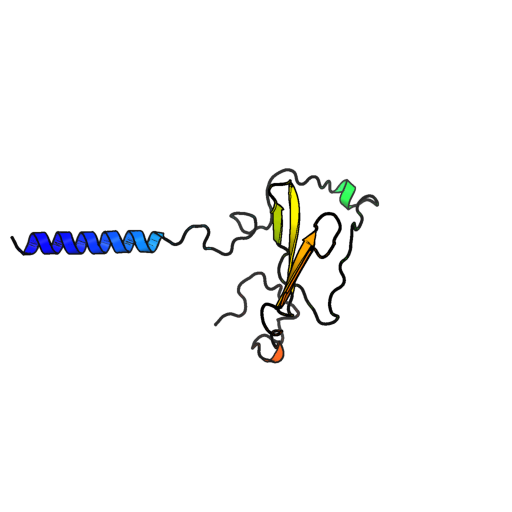1.00 96.62 86 VAL A O 1
ATOM 634 N N . LEU A 1 87 ? 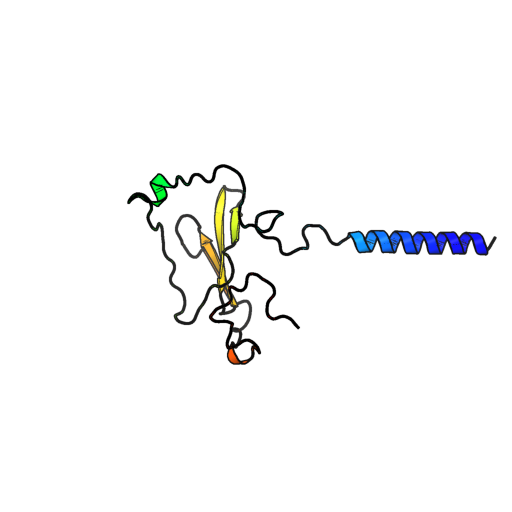-8.086 0.660 -2.037 1.00 95.56 87 LEU A N 1
ATOM 635 C CA . LEU A 1 87 ? -6.643 0.696 -1.903 1.00 95.56 87 LEU A CA 1
ATOM 636 C C . LEU A 1 87 ? -6.016 0.869 -3.283 1.00 95.56 87 LEU A C 1
ATOM 638 O O . LEU A 1 87 ? -6.309 0.099 -4.197 1.00 95.56 87 LEU A O 1
ATOM 642 N N . PHE A 1 88 ? -5.125 1.842 -3.426 1.00 94.94 88 PHE A N 1
ATOM 643 C CA . PHE A 1 88 ? -4.265 1.972 -4.593 1.00 94.94 88 PHE A CA 1
ATOM 644 C C . PHE A 1 88 ? -2.879 1.426 -4.269 1.00 94.94 88 PHE A C 1
ATOM 646 O O . PHE A 1 88 ? -2.214 1.895 -3.341 1.00 94.94 88 PHE A O 1
ATOM 653 N N . LEU A 1 89 ? -2.444 0.444 -5.053 1.00 94.38 89 LEU A N 1
ATOM 654 C CA . LEU A 1 89 ? -1.117 -0.157 -4.971 1.00 94.38 89 LEU A CA 1
ATOM 655 C C . LEU A 1 89 ? -0.337 0.140 -6.242 1.00 94.38 89 LEU A C 1
ATOM 657 O O . LEU A 1 89 ? -0.860 -0.045 -7.338 1.00 94.38 89 LEU A O 1
ATOM 661 N N . ALA A 1 90 ? 0.917 0.552 -6.087 1.00 92.44 90 ALA A N 1
ATOM 662 C CA . ALA A 1 90 ? 1.856 0.732 -7.185 1.00 92.44 90 ALA A CA 1
ATOM 663 C C . ALA A 1 90 ? 3.055 -0.198 -6.989 1.00 92.44 90 ALA A C 1
ATOM 665 O O . ALA A 1 90 ? 3.583 -0.308 -5.878 1.00 92.44 90 ALA A O 1
ATOM 666 N N . SER A 1 91 ? 3.482 -0.858 -8.061 1.00 90.75 91 SER A N 1
ATOM 667 C CA . SER A 1 91 ? 4.602 -1.797 -8.020 1.00 90.75 91 SER A CA 1
ATOM 668 C C . SER A 1 91 ? 5.786 -1.374 -8.881 1.00 90.75 91 SER A C 1
ATOM 670 O O . SER A 1 91 ? 5.670 -0.524 -9.763 1.00 90.75 91 SER A O 1
ATOM 672 N N . THR A 1 92 ? 6.932 -2.028 -8.672 1.00 86.44 92 THR A N 1
ATOM 673 C CA . THR A 1 92 ? 8.139 -1.882 -9.508 1.00 86.44 92 THR A CA 1
ATOM 674 C C . THR A 1 92 ? 7.926 -2.287 -10.961 1.00 86.44 92 THR A C 1
ATOM 676 O O . THR A 1 92 ? 8.687 -1.878 -11.835 1.00 86.44 92 THR A O 1
ATOM 679 N N . ALA A 1 93 ? 6.878 -3.062 -11.239 1.00 87.88 93 ALA A N 1
ATOM 680 C CA . ALA A 1 93 ? 6.480 -3.400 -12.592 1.00 87.88 93 ALA A CA 1
ATOM 681 C C . ALA A 1 93 ? 5.736 -2.252 -13.289 1.00 87.88 93 ALA A C 1
ATOM 683 O O . ALA A 1 93 ? 5.240 -2.478 -14.380 1.00 87.88 93 ALA A O 1
ATOM 684 N N . ASN A 1 94 ? 5.626 -1.054 -12.693 1.00 88.62 94 ASN A N 1
ATOM 685 C CA . ASN A 1 94 ? 4.833 0.064 -13.217 1.00 88.62 94 ASN A CA 1
ATOM 686 C C . ASN A 1 94 ? 3.360 -0.323 -13.455 1.00 88.62 94 ASN A C 1
ATOM 688 O O . ASN A 1 94 ? 2.722 0.112 -14.416 1.00 88.62 94 ASN A O 1
ATOM 692 N N . ILE A 1 95 ? 2.811 -1.138 -12.549 1.00 92.06 95 ILE A N 1
ATOM 693 C CA . ILE A 1 95 ? 1.391 -1.486 -12.505 1.00 92.06 95 ILE A CA 1
ATOM 694 C C . ILE A 1 95 ? 0.753 -0.752 -11.331 1.00 92.06 95 ILE A C 1
ATOM 696 O O . ILE A 1 95 ? 1.231 -0.848 -10.200 1.00 92.06 95 ILE A O 1
ATOM 700 N N . ILE A 1 96 ? -0.350 -0.055 -11.598 1.00 94.62 96 ILE A N 1
ATOM 701 C CA . ILE A 1 96 ? -1.231 0.502 -10.570 1.00 94.62 96 ILE A CA 1
ATOM 702 C C . ILE A 1 96 ? -2.460 -0.395 -10.459 1.00 94.62 96 ILE A C 1
ATOM 704 O O . ILE A 1 96 ? -3.096 -0.698 -11.470 1.00 94.62 96 ILE A O 1
ATOM 708 N N . ARG A 1 97 ? -2.807 -0.812 -9.242 1.00 95.88 97 ARG A N 1
ATOM 709 C CA . ARG A 1 97 ? -4.007 -1.601 -8.938 1.00 95.88 97 ARG A CA 1
ATOM 710 C C . ARG A 1 97 ? -4.926 -0.842 -8.004 1.00 95.88 97 ARG A C 1
ATOM 712 O O . ARG A 1 97 ? -4.454 -0.189 -7.078 1.00 95.88 97 ARG A O 1
ATOM 719 N N . THR A 1 98 ? -6.222 -0.986 -8.229 1.00 96.50 98 THR A N 1
ATOM 720 C CA . THR A 1 98 ? -7.277 -0.574 -7.307 1.00 96.50 98 THR A CA 1
ATOM 721 C C . THR A 1 98 ? -7.905 -1.829 -6.727 1.00 96.50 98 THR A C 1
ATOM 723 O O . THR A 1 98 ? -8.357 -2.694 -7.476 1.00 96.50 98 THR A O 1
ATOM 726 N N . ILE A 1 99 ? -7.916 -1.932 -5.405 1.00 97.06 99 ILE A N 1
ATOM 727 C CA . ILE A 1 99 ? -8.384 -3.103 -4.662 1.00 97.06 99 ILE A CA 1
ATOM 728 C C . ILE A 1 99 ? -9.483 -2.663 -3.693 1.00 97.06 99 ILE A C 1
ATOM 730 O O . ILE A 1 99 ? -9.401 -1.574 -3.123 1.00 97.06 99 ILE A O 1
ATOM 734 N N . ASP A 1 100 ? -10.508 -3.485 -3.498 1.00 96.12 100 ASP A N 1
ATOM 735 C CA . ASP A 1 100 ? -11.484 -3.280 -2.428 1.00 96.12 100 ASP A CA 1
ATOM 736 C C . ASP A 1 100 ? -10.812 -3.509 -1.066 1.00 96.12 100 ASP A C 1
ATOM 738 O O . ASP A 1 100 ? -10.297 -4.592 -0.789 1.00 96.12 100 ASP A O 1
ATOM 742 N N . ALA A 1 101 ? -10.801 -2.497 -0.197 1.00 95.56 101 ALA A N 1
ATOM 743 C CA . ALA A 1 101 ? -10.061 -2.576 1.064 1.00 95.56 101 ALA A CA 1
ATOM 744 C C . ALA A 1 101 ? -10.658 -3.588 2.061 1.00 95.56 101 ALA A C 1
ATOM 746 O O . ALA A 1 101 ? -9.954 -4.078 2.946 1.00 95.56 101 ALA A O 1
ATOM 747 N N . LYS A 1 102 ? -11.950 -3.913 1.933 1.00 94.44 102 LYS A N 1
ATOM 748 C CA . LYS A 1 102 ? -12.653 -4.837 2.826 1.00 94.44 102 LYS A CA 1
ATOM 749 C C . LYS A 1 102 ? -12.439 -6.288 2.410 1.00 94.44 102 LYS A C 1
ATOM 751 O O . LYS A 1 102 ? -12.266 -7.135 3.283 1.00 94.44 102 LYS A O 1
ATOM 756 N N . THR A 1 103 ? -12.491 -6.581 1.113 1.00 96.12 103 THR A N 1
ATOM 757 C CA . THR A 1 103 ? -12.445 -7.961 0.600 1.00 96.12 103 THR A CA 1
ATOM 758 C C . THR A 1 103 ? -11.088 -8.366 0.035 1.00 96.12 103 THR A C 1
ATOM 760 O O . THR A 1 103 ? -10.817 -9.560 -0.060 1.00 96.12 103 THR A O 1
ATOM 763 N N . GLY A 1 104 ? -10.241 -7.407 -0.344 1.00 95.81 104 GLY A N 1
ATOM 764 C CA . GLY A 1 104 ? -8.999 -7.674 -1.070 1.00 95.81 104 GLY A CA 1
ATOM 765 C C . GLY A 1 104 ? -9.209 -7.981 -2.558 1.00 95.81 104 GLY A C 1
ATOM 766 O O . GLY A 1 104 ? -8.276 -8.415 -3.231 1.00 95.81 104 GLY A O 1
ATOM 767 N N . GLU A 1 105 ? -10.416 -7.771 -3.095 1.00 96.38 105 GLU A N 1
ATOM 768 C CA . GLU A 1 105 ? -10.730 -8.030 -4.502 1.00 96.38 105 GLU A CA 1
ATOM 769 C C . GLU A 1 105 ? -10.094 -6.987 -5.430 1.00 96.38 105 GLU A C 1
ATOM 771 O O . GLU A 1 105 ? -10.182 -5.781 -5.191 1.00 96.38 105 GLU A O 1
ATOM 776 N N . LEU A 1 106 ? -9.481 -7.442 -6.526 1.00 96.44 106 LEU A N 1
ATOM 777 C CA . LEU A 1 106 ? -8.967 -6.557 -7.567 1.00 96.44 106 LEU A CA 1
ATOM 778 C C . LEU A 1 106 ? -10.130 -5.925 -8.342 1.00 96.44 106 LEU A C 1
ATOM 780 O O . LEU A 1 106 ? -10.784 -6.592 -9.137 1.00 96.44 106 LEU A O 1
ATOM 784 N N . LEU A 1 107 ? -10.329 -4.622 -8.166 1.00 95.81 107 LEU A N 1
ATOM 785 C CA . LEU A 1 107 ? -11.360 -3.862 -8.873 1.00 95.81 107 LEU A CA 1
ATOM 786 C C . LEU A 1 107 ? -10.879 -3.399 -10.249 1.00 95.81 107 LEU A C 1
ATOM 788 O O . LEU A 1 107 ? -11.641 -3.385 -11.212 1.00 95.81 107 LEU A O 1
ATOM 792 N N . ASN A 1 108 ? -9.616 -2.975 -10.341 1.00 95.94 108 ASN A N 1
ATOM 793 C CA . ASN A 1 108 ? -9.026 -2.494 -11.585 1.00 95.94 108 ASN A CA 1
ATOM 794 C C . ASN A 1 108 ? -7.497 -2.601 -11.558 1.00 95.94 108 ASN A C 1
ATOM 796 O O . ASN A 1 108 ? -6.882 -2.560 -10.491 1.00 95.94 108 ASN A O 1
ATOM 800 N N . TYR A 1 109 ? -6.867 -2.667 -12.728 1.00 94.88 109 TYR A N 1
ATOM 801 C CA . TYR A 1 109 ? -5.424 -2.510 -12.859 1.00 94.88 109 TYR A CA 1
ATOM 802 C C . TYR A 1 109 ? -5.046 -1.806 -14.160 1.00 94.88 109 TYR A C 1
ATOM 804 O O . TYR A 1 109 ? -5.768 -1.850 -15.155 1.00 94.88 109 TYR A O 1
ATOM 812 N N . ARG A 1 110 ? -3.880 -1.165 -14.155 1.00 94.75 110 ARG A N 1
ATOM 813 C CA . ARG A 1 110 ? -3.322 -0.492 -15.323 1.00 94.75 110 ARG A CA 1
ATOM 814 C C . ARG A 1 110 ? -1.802 -0.584 -15.327 1.00 94.75 110 ARG A C 1
ATOM 816 O O . ARG A 1 110 ? -1.161 -0.183 -14.360 1.00 94.75 110 ARG A O 1
ATOM 823 N N . GLN A 1 111 ? -1.244 -1.027 -16.450 1.00 93.31 111 GLN A N 1
ATOM 824 C CA . GLN A 1 111 ? 0.165 -0.827 -16.786 1.00 93.31 111 GLN A CA 1
ATOM 825 C C . GLN A 1 111 ? 0.357 0.642 -17.188 1.00 93.31 111 GLN A C 1
ATOM 827 O O . GLN A 1 111 ? -0.291 1.109 -18.128 1.00 93.31 111 GLN A O 1
ATOM 832 N N . VAL A 1 112 ? 1.183 1.396 -16.463 1.00 91.38 112 VAL A N 1
ATOM 833 C CA . VAL A 1 112 ? 1.392 2.828 -16.752 1.00 91.38 112 VAL A CA 1
ATOM 834 C C . VAL A 1 112 ? 2.614 3.099 -17.625 1.00 91.38 112 VAL A C 1
ATOM 836 O O . VAL A 1 112 ? 2.613 4.076 -18.367 1.00 91.38 112 VAL A O 1
ATOM 839 N N . ALA A 1 113 ? 3.620 2.232 -17.567 1.00 86.50 113 ALA A N 1
ATOM 840 C CA . ALA A 1 113 ? 4.839 2.276 -18.373 1.00 86.50 113 ALA A CA 1
ATOM 841 C C . ALA A 1 113 ? 5.484 0.886 -18.376 1.00 86.50 113 ALA A C 1
ATOM 843 O O . ALA A 1 113 ? 5.111 0.066 -17.546 1.00 86.50 113 ALA A O 1
ATOM 844 N N . GLU A 1 114 ? 6.454 0.611 -19.244 1.00 85.56 114 GLU A N 1
ATOM 845 C CA . GLU A 1 114 ? 7.239 -0.629 -19.144 1.00 85.56 114 GLU A CA 1
ATOM 846 C C . GLU A 1 114 ? 7.948 -0.735 -17.781 1.00 85.56 114 GLU A C 1
ATOM 848 O O . GLU A 1 114 ? 8.294 0.303 -17.205 1.00 85.56 114 GLU A O 1
ATOM 853 N N . PRO A 1 115 ? 8.162 -1.947 -17.233 1.00 80.69 115 PRO A N 1
ATOM 854 C CA . PRO A 1 115 ? 8.880 -2.133 -15.976 1.00 80.69 115 PRO A CA 1
ATOM 855 C C . PRO A 1 115 ? 10.235 -1.424 -15.981 1.00 80.69 115 PRO A C 1
ATOM 857 O O . PRO A 1 115 ? 10.991 -1.516 -16.947 1.00 80.69 115 PRO A O 1
ATOM 860 N N . PHE A 1 116 ? 10.550 -0.725 -14.893 1.00 68.06 116 PHE A N 1
ATOM 861 C CA . PHE A 1 116 ? 11.789 0.040 -14.819 1.00 68.06 116 PHE A CA 1
ATOM 862 C C . PHE A 1 116 ? 13.006 -0.901 -14.708 1.00 68.06 116 PHE A C 1
ATOM 864 O O . PHE A 1 116 ? 13.056 -1.717 -13.778 1.00 68.06 116 PHE A O 1
ATOM 871 N N . PRO A 1 117 ? 13.994 -0.819 -15.622 1.00 66.12 117 PRO A N 1
ATOM 872 C CA . PRO A 1 117 ? 15.172 -1.671 -15.568 1.00 66.12 117 PRO A CA 1
ATOM 873 C C . PRO A 1 117 ? 16.072 -1.244 -14.404 1.00 66.12 117 PRO A C 1
ATOM 875 O O . PRO A 1 117 ? 16.816 -0.272 -14.482 1.00 66.12 117 PRO A O 1
ATOM 878 N N . LEU A 1 118 ? 16.042 -2.017 -13.314 1.00 64.62 118 LEU A N 1
ATOM 879 C CA . LEU A 1 118 ? 16.858 -1.756 -12.122 1.00 64.62 118 LEU A CA 1
ATOM 880 C C . LEU A 1 118 ? 18.370 -1.756 -12.409 1.00 64.62 118 LEU A C 1
ATOM 882 O O . LEU A 1 118 ? 19.121 -1.161 -11.648 1.00 64.62 118 LEU A O 1
ATOM 886 N N . ALA A 1 119 ? 18.817 -2.384 -13.502 1.00 63.66 119 ALA A N 1
ATOM 887 C CA . ALA A 1 119 ? 20.218 -2.379 -13.929 1.00 63.66 119 ALA A CA 1
ATOM 888 C C . ALA A 1 119 ? 20.720 -0.995 -14.386 1.00 63.66 119 ALA A C 1
ATOM 890 O O . ALA A 1 119 ? 21.923 -0.751 -14.365 1.00 63.66 119 ALA A O 1
ATOM 891 N N . GLU A 1 120 ? 19.820 -0.093 -14.783 1.00 57.22 120 GLU A N 1
ATOM 892 C CA . GLU A 1 120 ? 20.161 1.241 -15.301 1.00 57.22 120 GLU A CA 1
ATOM 893 C C . GLU A 1 120 ? 20.187 2.314 -14.202 1.00 57.22 120 GLU A C 1
ATOM 895 O O . GLU A 1 120 ? 20.464 3.486 -14.455 1.00 57.22 120 GLU A O 1
ATOM 900 N N . VAL A 1 121 ? 19.932 1.920 -12.953 1.00 60.50 121 VAL A N 1
ATOM 901 C CA . VAL A 1 121 ? 19.962 2.822 -11.805 1.00 60.50 121 VAL A CA 1
ATOM 902 C C . VAL A 1 121 ? 2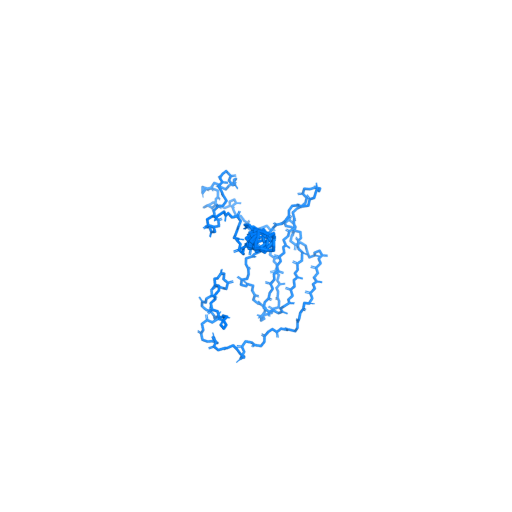1.370 2.847 -11.236 1.00 60.50 121 VAL A C 1
ATOM 904 O O . VAL A 1 121 ? 21.901 1.819 -10.831 1.00 60.50 121 VAL A O 1
ATOM 907 N N . TYR A 1 122 ? 21.950 4.036 -11.088 1.00 52.47 122 TYR A N 1
ATOM 908 C CA . TYR A 1 122 ? 23.249 4.242 -10.423 1.00 52.47 122 TYR A CA 1
ATOM 909 C C . TYR A 1 122 ? 23.299 3.704 -8.968 1.00 52.47 122 TYR A C 1
ATOM 911 O O . TYR A 1 122 ? 24.361 3.571 -8.368 1.00 52.47 122 TYR A O 1
ATOM 919 N N . CYS A 1 123 ? 22.139 3.352 -8.410 1.00 56.38 123 CYS A N 1
ATOM 920 C CA . CYS A 1 123 ? 21.904 2.950 -7.030 1.00 56.38 123 CYS A CA 1
ATOM 921 C C . CYS A 1 123 ? 21.630 1.432 -6.860 1.00 56.38 123 CYS A C 1
ATOM 923 O O . CYS A 1 123 ? 20.994 1.034 -5.882 1.00 56.38 123 CYS A O 1
ATOM 925 N N . THR A 1 124 ? 22.071 0.567 -7.784 1.00 54.38 124 THR A N 1
ATOM 926 C CA . THR A 1 124 ? 21.773 -0.888 -7.762 1.00 54.38 124 THR A CA 1
ATOM 927 C C . THR A 1 124 ? 22.177 -1.608 -6.470 1.00 54.38 124 THR A C 1
ATOM 929 O O . THR A 1 124 ? 21.554 -2.603 -6.117 1.00 54.38 124 THR A O 1
ATOM 932 N N . GLY A 1 125 ? 23.165 -1.094 -5.727 1.00 52.94 125 GLY A N 1
ATOM 933 C CA . GLY A 1 125 ? 23.599 -1.667 -4.445 1.00 52.94 125 GLY A CA 1
ATOM 934 C C . GLY A 1 125 ? 22.762 -1.269 -3.220 1.00 52.94 125 GLY A C 1
ATOM 935 O O . GLY A 1 125 ? 22.864 -1.921 -2.185 1.00 52.94 125 GLY A O 1
ATOM 936 N N . ILE A 1 126 ? 21.941 -0.215 -3.311 1.00 53.16 126 ILE A N 1
ATOM 937 C CA . ILE A 1 126 ? 21.153 0.324 -2.181 1.00 53.16 126 ILE A CA 1
ATOM 938 C C . ILE A 1 126 ? 19.640 0.159 -2.357 1.00 53.16 126 ILE A C 1
ATOM 940 O O . ILE A 1 126 ? 18.902 0.262 -1.380 1.00 53.16 126 ILE A O 1
ATOM 944 N N . ALA A 1 127 ? 19.167 -0.150 -3.567 1.00 52.00 127 ALA A N 1
ATOM 945 C CA . ALA A 1 127 ? 17.743 -0.342 -3.853 1.00 52.00 127 ALA A CA 1
ATOM 946 C C . ALA A 1 127 ? 17.107 -1.520 -3.083 1.00 52.00 127 ALA A C 1
ATOM 948 O O . ALA A 1 127 ? 15.908 -1.506 -2.822 1.00 52.00 127 ALA A O 1
ATOM 949 N N . GLU A 1 128 ? 17.895 -2.522 -2.676 1.00 50.31 128 GLU A N 1
ATOM 950 C CA . GLU A 1 128 ? 17.403 -3.620 -1.826 1.00 50.31 128 GLU A CA 1
ATOM 951 C C . GLU A 1 128 ? 17.233 -3.219 -0.349 1.00 50.31 128 GLU A C 1
ATOM 953 O O . GLU A 1 128 ? 16.526 -3.904 0.389 1.00 50.31 128 GLU A O 1
ATOM 958 N N . TRP A 1 129 ? 17.833 -2.102 0.080 1.00 44.44 129 TRP A N 1
ATOM 959 C CA . TRP A 1 129 ? 17.925 -1.699 1.490 1.00 44.44 129 TRP A CA 1
ATOM 960 C C . TRP A 1 129 ? 17.223 -0.376 1.815 1.00 44.44 129 TRP A C 1
ATOM 962 O O . TRP A 1 129 ? 16.966 -0.091 2.985 1.00 44.44 129 TRP A O 1
ATOM 972 N N . VAL A 1 130 ? 16.898 0.439 0.810 1.00 45.12 130 VAL A N 1
ATOM 973 C CA . VAL A 1 130 ? 16.272 1.752 1.002 1.00 45.12 130 VAL A CA 1
ATOM 974 C C . VAL A 1 130 ? 14.797 1.687 0.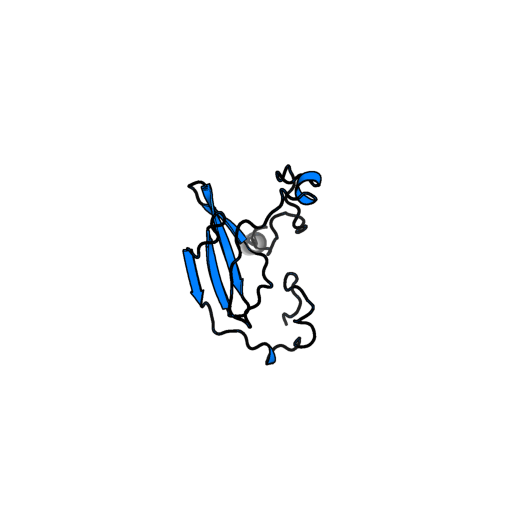618 1.00 45.12 130 VAL A C 1
ATOM 976 O O . VAL A 1 130 ? 14.440 1.495 -0.541 1.00 45.12 130 VAL A O 1
ATOM 979 N N . HIS A 1 131 ? 13.924 1.890 1.608 1.00 40.44 131 HIS A N 1
ATOM 980 C CA . HIS A 1 131 ? 12.523 2.216 1.364 1.00 40.44 131 HIS A CA 1
ATOM 981 C C . HIS A 1 131 ? 12.457 3.503 0.536 1.00 40.44 131 HIS A C 1
ATOM 983 O O . HIS A 1 131 ? 12.925 4.556 0.971 1.00 40.44 131 HIS A O 1
ATOM 989 N N . GLN A 1 132 ? 11.866 3.432 -0.655 1.00 48.97 132 GLN A N 1
ATOM 990 C CA . GLN A 1 132 ? 11.668 4.587 -1.525 1.00 48.97 132 GLN A CA 1
ATOM 991 C C . GLN A 1 132 ? 10.497 5.449 -1.026 1.00 48.97 132 GLN A C 1
ATOM 993 O O . GLN A 1 132 ? 9.485 5.604 -1.701 1.00 48.97 132 GLN A O 1
ATOM 998 N N . THR A 1 133 ? 10.616 5.988 0.186 1.00 43.47 133 THR A N 1
ATOM 999 C CA . THR A 1 133 ? 9.719 7.021 0.729 1.00 43.47 133 THR A CA 1
ATOM 1000 C C . THR A 1 133 ? 10.408 8.369 0.915 1.00 43.47 133 THR A C 1
ATOM 1002 O O . THR A 1 133 ? 9.728 9.354 1.182 1.00 43.47 133 THR A O 1
ATOM 1005 N N . THR A 1 134 ? 11.715 8.472 0.655 1.00 38.91 134 THR A N 1
ATOM 1006 C CA . THR A 1 134 ? 12.425 9.755 0.711 1.00 38.91 134 THR A CA 1
ATOM 1007 C C . THR A 1 134 ? 13.400 9.863 -0.455 1.00 38.91 134 THR A C 1
ATOM 1009 O O . THR A 1 134 ? 14.424 9.194 -0.453 1.00 38.91 134 THR A O 1
ATOM 1012 N N . LEU A 1 135 ? 13.032 10.663 -1.465 1.00 46.28 135 LEU A N 1
ATOM 1013 C CA . LEU A 1 135 ? 13.876 11.372 -2.452 1.00 46.28 135 LEU A CA 1
ATOM 1014 C C . LEU A 1 135 ? 15.383 11.008 -2.461 1.00 46.28 135 LEU A C 1
ATOM 1016 O O . LEU A 1 135 ? 16.225 11.835 -2.123 1.00 46.28 135 LEU A O 1
ATOM 1020 N N . GLY A 1 136 ? 15.725 9.770 -2.829 1.00 41.31 136 GLY A N 1
ATOM 1021 C CA . GLY A 1 136 ? 17.072 9.226 -2.611 1.00 41.31 136 GLY A CA 1
ATOM 1022 C C . GLY A 1 136 ? 17.905 8.952 -3.860 1.00 41.31 136 GLY A C 1
ATOM 1023 O O . GLY A 1 136 ? 19.093 8.704 -3.718 1.00 41.31 136 GLY A O 1
ATOM 1024 N N . CYS A 1 137 ? 17.324 9.005 -5.063 1.00 42.62 137 CYS A N 1
ATOM 1025 C CA . CYS A 1 137 ? 18.067 8.972 -6.329 1.00 42.62 137 CYS A CA 1
ATOM 1026 C C . CYS A 1 137 ? 17.293 9.807 -7.370 1.00 42.62 137 CYS A C 1
ATOM 1028 O O . CYS A 1 137 ? 16.566 9.267 -8.199 1.00 42.62 137 CYS A O 1
ATOM 1030 N N . ILE A 1 138 ? 17.394 11.135 -7.290 1.00 40.06 138 ILE A N 1
ATOM 1031 C CA . ILE A 1 138 ? 17.039 12.055 -8.382 1.00 40.06 138 ILE A CA 1
ATOM 1032 C C . ILE A 1 138 ? 18.273 12.939 -8.600 1.00 40.06 138 ILE A C 1
ATOM 1034 O O . ILE A 1 138 ? 18.914 13.310 -7.618 1.00 40.06 138 ILE A O 1
ATOM 1038 N N . TYR A 1 139 ? 18.621 13.174 -9.869 1.00 34.88 139 TYR A N 1
ATOM 1039 C CA . TYR A 1 139 ? 19.677 14.095 -10.307 1.00 34.88 139 TYR A CA 1
ATOM 1040 C C . TYR A 1 139 ? 19.672 15.431 -9.557 1.00 34.88 139 TYR A C 1
ATOM 1042 O O . TYR A 1 139 ? 18.562 15.958 -9.310 1.00 34.88 139 TYR A O 1
#